Protein AF-A0A257X6L8-F1 (afdb_monomer)

Foldseek 3Di:
DDPDPLFKDDDPVVLVVVQAVQQWWWKWFQDPNRIFIDIWGWDWDQDPNWTKIKTKDFCPGPCNVVLVVDGDIWIKGWDDKDKFDQVLFPDPPDDIDMFTKMKTHHHDDDDDDVPDDPPVVVVVVVRMDMHMDTDPDMIIGGGLVLVDDLRRLQSSLVVVPPGPSSVVSNDDDD

Structure (mmCIF, N/CA/C/O backbone):
data_AF-A0A257X6L8-F1
#
_entry.id   AF-A0A257X6L8-F1
#
loop_
_atom_site.group_PDB
_atom_site.id
_atom_site.type_symbol
_atom_site.label_atom_id
_atom_site.label_alt_id
_atom_site.label_comp_id
_atom_site.label_asym_id
_atom_site.label_entity_id
_atom_site.label_seq_id
_atom_site.pdbx_PDB_ins_code
_atom_site.Cartn_x
_atom_site.Cartn_y
_atom_site.Cartn_z
_atom_site.occupancy
_atom_site.B_iso_or_equiv
_atom_site.auth_seq_id
_atom_site.auth_comp_id
_atom_site.auth_asym_id
_atom_site.auth_atom_id
_atom_site.pdbx_PDB_model_num
ATOM 1 N N . MET A 1 1 ? -5.101 -5.639 -8.757 1.00 65.38 1 MET A N 1
ATOM 2 C CA . MET A 1 1 ? -3.714 -6.135 -8.904 1.00 65.38 1 MET A CA 1
ATOM 3 C C . MET A 1 1 ? -3.570 -6.930 -10.203 1.00 65.38 1 MET A C 1
ATOM 5 O O . MET A 1 1 ? -4.584 -7.261 -10.808 1.00 65.38 1 MET A O 1
ATOM 9 N N . HIS A 1 2 ? -2.343 -7.172 -10.676 1.00 83.38 2 HIS A N 1
ATOM 10 C CA . HIS A 1 2 ? -2.061 -7.786 -11.983 1.00 83.38 2 HIS A CA 1
ATOM 11 C C . HIS A 1 2 ? -1.838 -9.304 -11.835 1.00 83.38 2 HIS A C 1
ATOM 13 O O . HIS A 1 2 ? -1.009 -9.698 -11.023 1.00 83.38 2 HIS A O 1
ATOM 19 N N . PRO A 1 3 ? -2.484 -10.175 -12.632 1.00 85.19 3 PRO A N 1
ATOM 20 C CA . PRO A 1 3 ? -2.475 -11.629 -12.405 1.00 85.19 3 PRO A CA 1
ATOM 21 C C . PRO A 1 3 ? -1.182 -12.352 -12.838 1.00 85.19 3 PRO A C 1
ATOM 23 O O . PRO A 1 3 ? -1.175 -13.571 -12.983 1.00 85.19 3 PRO A O 1
ATOM 26 N N . ALA A 1 4 ? -0.088 -11.631 -13.103 1.00 88.06 4 ALA A N 1
ATOM 27 C CA . ALA A 1 4 ? 1.133 -12.222 -13.654 1.00 88.06 4 ALA A CA 1
ATOM 28 C C . ALA A 1 4 ? 2.135 -12.533 -12.536 1.00 88.06 4 ALA A C 1
ATOM 30 O O . ALA A 1 4 ? 2.526 -11.629 -11.800 1.00 88.06 4 ALA A O 1
ATOM 31 N N . ARG A 1 5 ? 2.597 -13.790 -12.446 1.00 87.19 5 ARG A N 1
ATOM 32 C CA . ARG A 1 5 ? 3.503 -14.252 -11.374 1.00 87.19 5 ARG A CA 1
ATOM 33 C C . ARG A 1 5 ? 4.769 -13.397 -11.237 1.00 87.19 5 ARG A C 1
ATOM 35 O O . ARG A 1 5 ? 5.181 -13.139 -10.119 1.00 87.19 5 ARG A O 1
ATOM 42 N N . ALA A 1 6 ? 5.320 -12.899 -12.346 1.00 88.44 6 ALA A N 1
ATOM 43 C CA . ALA A 1 6 ? 6.501 -12.027 -12.366 1.00 88.44 6 ALA A CA 1
ATOM 44 C C . ALA A 1 6 ? 6.324 -10.670 -11.646 1.00 88.44 6 ALA A C 1
ATOM 46 O O . ALA A 1 6 ? 7.305 -9.956 -11.464 1.00 88.44 6 ALA A O 1
ATOM 47 N N . PHE A 1 7 ? 5.094 -10.299 -11.266 1.00 90.00 7 PHE A N 1
ATOM 48 C CA . PHE A 1 7 ? 4.791 -9.088 -10.497 1.00 90.00 7 PHE A CA 1
ATOM 49 C C . PHE A 1 7 ? 4.308 -9.385 -9.069 1.00 90.00 7 PHE A C 1
ATOM 51 O O . PHE A 1 7 ? 4.092 -8.442 -8.310 1.00 90.00 7 PHE A O 1
ATOM 58 N N . LYS A 1 8 ? 4.095 -10.657 -8.698 1.00 90.00 8 LYS A N 1
ATOM 59 C CA . LYS A 1 8 ? 3.646 -11.029 -7.349 1.00 90.00 8 LYS A CA 1
ATOM 60 C C . LYS A 1 8 ? 4.835 -10.998 -6.392 1.00 90.00 8 LYS A C 1
ATOM 62 O O . LYS A 1 8 ? 5.875 -11.569 -6.699 1.00 90.00 8 LYS A O 1
ATOM 67 N N . VAL A 1 9 ? 4.644 -10.398 -5.222 1.00 89.81 9 VAL A N 1
ATOM 68 C CA . VAL A 1 9 ? 5.603 -10.456 -4.111 1.00 89.81 9 VAL A CA 1
ATOM 69 C C . VAL A 1 9 ? 5.040 -11.367 -3.024 1.00 89.81 9 VAL A C 1
ATOM 71 O O . VAL A 1 9 ? 3.877 -11.231 -2.641 1.00 89.81 9 VAL A O 1
ATOM 74 N N . GLU A 1 10 ? 5.859 -12.312 -2.561 1.00 87.56 10 GLU A N 1
ATOM 75 C CA . GLU A 1 10 ? 5.500 -13.301 -1.529 1.00 87.56 10 GLU A CA 1
ATOM 76 C C . GLU A 1 10 ? 6.393 -13.212 -0.275 1.00 87.56 10 GLU A C 1
ATOM 78 O O . GLU A 1 10 ? 6.037 -13.780 0.756 1.00 87.56 10 GLU A O 1
ATOM 83 N N . ASP A 1 11 ? 7.509 -12.472 -0.323 1.00 90.56 11 ASP A N 1
ATOM 84 C CA . ASP A 1 11 ? 8.377 -12.252 0.839 1.00 90.56 11 ASP A CA 1
ATOM 85 C C . ASP A 1 11 ? 7.693 -11.387 1.913 1.00 90.56 11 ASP A C 1
ATOM 87 O O . ASP A 1 11 ? 7.349 -10.224 1.690 1.00 90.56 11 ASP A O 1
ATOM 91 N N . ARG A 1 12 ? 7.546 -11.948 3.116 1.00 87.88 12 ARG A N 1
ATOM 92 C CA . ARG A 1 12 ? 6.888 -11.295 4.251 1.00 87.88 12 ARG A CA 1
ATOM 93 C C . ARG A 1 12 ? 7.609 -10.021 4.690 1.00 87.88 12 ARG A C 1
ATOM 95 O O . ARG A 1 12 ? 6.927 -9.082 5.099 1.00 87.88 12 ARG A O 1
ATOM 102 N N . GLU A 1 13 ? 8.940 -9.966 4.630 1.00 90.19 13 GLU A N 1
ATOM 103 C CA . GLU A 1 13 ? 9.681 -8.797 5.117 1.00 90.19 13 GLU A CA 1
ATOM 104 C C . GLU A 1 13 ? 9.524 -7.605 4.173 1.00 90.19 13 GLU A C 1
ATOM 106 O O . GLU A 1 13 ? 9.149 -6.525 4.627 1.00 90.19 13 GLU A O 1
ATOM 111 N N . THR A 1 14 ? 9.682 -7.819 2.866 1.00 90.06 14 THR A N 1
ATOM 112 C CA . THR A 1 14 ? 9.442 -6.829 1.804 1.00 90.06 14 THR A CA 1
ATOM 113 C C . THR A 1 14 ? 8.010 -6.307 1.826 1.00 90.06 14 THR A C 1
ATOM 115 O O . THR A 1 14 ? 7.796 -5.094 1.758 1.00 90.06 14 THR A O 1
ATOM 118 N N . LEU A 1 15 ? 7.019 -7.200 1.967 1.00 90.50 15 LEU A N 1
ATOM 119 C CA . LEU A 1 15 ? 5.619 -6.800 2.112 1.00 90.50 15 LEU A CA 1
ATOM 120 C C . LEU A 1 15 ? 5.458 -5.907 3.352 1.00 90.50 15 LEU A C 1
ATOM 122 O O . LEU A 1 15 ? 4.994 -4.778 3.229 1.00 90.50 15 LEU A O 1
ATOM 126 N N . LEU A 1 16 ? 5.908 -6.343 4.533 1.00 88.75 16 LEU A N 1
ATOM 127 C CA . LEU A 1 16 ? 5.807 -5.540 5.759 1.00 88.75 16 LEU A CA 1
ATOM 128 C C . LEU A 1 16 ? 6.622 -4.235 5.721 1.00 88.75 16 LEU A C 1
ATOM 130 O O . LEU A 1 16 ? 6.226 -3.273 6.374 1.00 88.75 16 LEU A O 1
ATOM 134 N N . ALA A 1 17 ? 7.736 -4.174 4.990 1.00 88.56 17 ALA A N 1
ATOM 135 C CA . ALA A 1 17 ? 8.550 -2.971 4.820 1.00 88.56 17 ALA A CA 1
ATOM 136 C C . ALA A 1 17 ? 7.829 -1.922 3.964 1.00 88.56 17 ALA A C 1
ATOM 138 O O . ALA A 1 17 ? 7.567 -0.824 4.449 1.00 88.56 17 ALA A O 1
ATOM 139 N N . PHE A 1 18 ? 7.400 -2.287 2.754 1.00 88.81 18 PHE A N 1
ATOM 140 C CA . PHE A 1 18 ? 6.610 -1.419 1.872 1.00 88.81 18 PHE A CA 1
ATOM 141 C C . PHE A 1 18 ? 5.365 -0.865 2.576 1.00 88.81 18 PHE A C 1
ATOM 143 O O . PHE A 1 18 ? 5.022 0.313 2.491 1.00 88.81 18 PHE A O 1
ATOM 150 N N . LEU A 1 19 ? 4.697 -1.721 3.340 1.00 85.62 19 LEU A N 1
ATOM 151 C CA . LEU A 1 19 ? 3.522 -1.348 4.106 1.00 85.62 19 LEU A CA 1
ATOM 152 C C . LEU A 1 19 ? 3.809 -0.332 5.226 1.00 85.62 19 LEU A C 1
ATOM 154 O O . LEU A 1 19 ? 2.945 0.495 5.529 1.00 85.62 19 LEU A O 1
ATOM 158 N N . ARG A 1 20 ? 5.022 -0.340 5.800 1.00 84.19 20 ARG A N 1
ATOM 159 C CA . ARG A 1 20 ? 5.513 0.683 6.745 1.00 84.19 20 ARG A CA 1
ATOM 160 C C . ARG A 1 20 ? 5.841 2.022 6.084 1.00 84.19 20 ARG A C 1
ATOM 162 O O . ARG A 1 20 ? 5.884 3.038 6.774 1.00 84.19 20 ARG A O 1
ATOM 169 N N . GLU A 1 21 ? 6.007 2.048 4.767 1.00 87.50 21 GLU A N 1
ATOM 170 C CA . GLU A 1 21 ? 6.226 3.271 3.987 1.00 87.50 21 GLU A CA 1
ATOM 171 C C . GLU A 1 21 ? 4.913 3.875 3.456 1.00 87.50 21 GLU A C 1
ATOM 173 O O . GLU A 1 21 ? 4.843 5.080 3.198 1.00 87.50 21 GLU A O 1
ATOM 178 N N . HIS A 1 22 ? 3.835 3.081 3.380 1.00 88.12 22 HIS A N 1
ATOM 179 C CA . HIS A 1 22 ? 2.535 3.489 2.827 1.00 88.12 22 HIS A CA 1
ATOM 180 C C . HIS A 1 22 ? 1.385 3.418 3.860 1.00 88.12 22 HIS A C 1
ATOM 182 O O . HIS A 1 22 ? 0.469 2.601 3.765 1.00 88.12 22 HIS A O 1
ATOM 188 N N . PRO A 1 23 ? 1.387 4.328 4.857 1.00 86.69 23 PRO A N 1
ATOM 189 C CA . PRO A 1 23 ? 0.607 4.234 6.095 1.00 86.69 23 PRO A CA 1
ATOM 190 C C . PRO A 1 23 ? -0.866 4.666 6.014 1.00 86.69 23 PRO A C 1
ATOM 192 O O . PRO A 1 23 ? -1.507 4.839 7.058 1.00 86.69 23 PRO A O 1
ATOM 195 N N . PHE A 1 24 ? -1.382 4.947 4.819 1.00 88.56 24 PHE A N 1
ATOM 196 C CA . PHE A 1 24 ? -2.723 5.490 4.606 1.00 88.56 24 PHE A CA 1
ATOM 197 C C . PHE A 1 24 ? -3.457 4.624 3.590 1.00 88.56 24 PHE A C 1
ATOM 199 O O . PHE A 1 24 ? -3.228 4.720 2.387 1.00 88.56 24 PHE A O 1
ATOM 206 N N . VAL A 1 25 ? -4.305 3.737 4.103 1.00 91.25 25 VAL A N 1
ATOM 207 C CA . VAL A 1 25 ? -4.846 2.607 3.340 1.00 91.25 25 VAL A CA 1
ATOM 208 C C . VAL A 1 25 ? -6.307 2.813 3.001 1.00 91.25 25 VAL A C 1
ATOM 210 O O . VAL A 1 25 ? -7.040 3.481 3.735 1.00 91.25 25 VAL A O 1
ATOM 213 N N . THR A 1 26 ? -6.753 2.164 1.929 1.00 93.62 26 THR A N 1
ATOM 214 C CA . THR A 1 26 ? -8.178 2.007 1.633 1.00 93.62 26 THR A CA 1
ATOM 215 C C . THR A 1 26 ? -8.667 0.689 2.228 1.00 93.62 26 THR A C 1
ATOM 217 O O . THR A 1 26 ? -8.385 -0.385 1.703 1.00 93.62 26 THR A O 1
ATOM 220 N N . LEU A 1 27 ? -9.408 0.778 3.333 1.00 90.81 27 LEU A N 1
ATOM 221 C CA . LEU A 1 27 ? -10.184 -0.321 3.903 1.00 90.81 27 LEU A CA 1
ATOM 222 C C . LEU A 1 27 ? -11.440 -0.526 3.048 1.00 90.81 27 LEU A C 1
ATOM 224 O O . LEU A 1 27 ? -12.285 0.366 2.977 1.00 90.81 27 LEU A O 1
ATOM 228 N N . ALA A 1 28 ? -11.572 -1.695 2.429 1.00 89.81 28 ALA A N 1
ATOM 229 C CA . ALA A 1 28 ? -12.712 -2.100 1.615 1.00 89.81 28 ALA A CA 1
ATOM 230 C C . ALA A 1 28 ? -13.377 -3.355 2.200 1.00 89.81 28 ALA A C 1
ATOM 232 O O . ALA A 1 28 ? -12.704 -4.317 2.568 1.00 89.81 28 ALA A O 1
ATOM 233 N N . ALA A 1 29 ? -14.706 -3.362 2.270 1.00 85.19 29 ALA A N 1
ATOM 234 C CA . ALA A 1 29 ? -15.492 -4.484 2.777 1.00 85.19 29 ALA A CA 1
ATOM 235 C C . ALA A 1 29 ? -16.799 -4.651 1.994 1.00 85.19 29 ALA A C 1
ATOM 237 O O . ALA A 1 29 ? -17.275 -3.712 1.356 1.00 85.19 29 ALA A O 1
ATOM 238 N N . SER A 1 30 ? -17.407 -5.835 2.082 1.00 81.88 30 SER A N 1
ATOM 239 C CA . SER A 1 30 ? -18.785 -6.066 1.639 1.00 81.88 30 SER A CA 1
ATOM 240 C C . SER A 1 30 ? -19.618 -6.497 2.838 1.00 81.88 30 SER A C 1
ATOM 242 O O . SER A 1 30 ? -19.396 -7.571 3.395 1.00 81.88 30 SER A O 1
ATOM 244 N N . VAL A 1 31 ? -20.559 -5.650 3.261 1.00 77.31 31 VAL A N 1
ATOM 245 C CA . VAL A 1 31 ? -21.411 -5.904 4.431 1.00 77.31 31 VAL A CA 1
ATOM 246 C C . VAL A 1 31 ? -22.867 -5.928 3.982 1.00 77.31 31 VAL A C 1
ATOM 248 O O . VAL A 1 31 ? -23.343 -4.998 3.332 1.00 77.31 31 VAL A O 1
ATOM 251 N N . GLY A 1 32 ? -23.570 -7.032 4.253 1.00 79.06 32 GLY A N 1
ATOM 252 C CA . GLY A 1 32 ? -24.918 -7.261 3.716 1.00 79.06 32 GLY A CA 1
ATOM 253 C C . GLY A 1 32 ? -24.974 -7.247 2.180 1.00 79.06 32 GLY A C 1
ATOM 254 O O . GLY A 1 32 ? -25.963 -6.799 1.608 1.00 79.06 32 GLY A O 1
ATOM 255 N N . GLY A 1 33 ? -23.884 -7.649 1.513 1.00 80.25 33 GLY A N 1
ATOM 256 C CA . GLY A 1 33 ? -23.738 -7.596 0.053 1.00 80.25 33 GLY A CA 1
ATOM 257 C C . GLY A 1 33 ? -23.489 -6.198 -0.527 1.00 80.25 33 GLY A C 1
ATOM 258 O O . GLY A 1 33 ? -23.399 -6.062 -1.745 1.00 80.25 33 GLY A O 1
ATOM 259 N N . ARG A 1 34 ? -23.370 -5.154 0.306 1.00 81.56 34 ARG A N 1
ATOM 260 C CA . ARG A 1 34 ? -23.084 -3.782 -0.139 1.00 81.56 34 ARG A CA 1
ATOM 261 C C . ARG A 1 34 ? -21.588 -3.477 -0.006 1.00 81.56 34 ARG A C 1
ATOM 263 O O . ARG A 1 34 ? -21.065 -3.614 1.103 1.00 81.56 34 ARG A O 1
ATOM 270 N N . PRO A 1 35 ? -20.904 -3.030 -1.077 1.00 87.75 35 PRO A N 1
ATOM 271 C CA . PRO A 1 35 ? -19.526 -2.574 -0.976 1.00 87.75 35 PRO A CA 1
ATOM 272 C C . PRO A 1 35 ? -19.458 -1.283 -0.155 1.00 87.75 35 PRO A C 1
ATOM 274 O O . PRO A 1 35 ? -20.267 -0.370 -0.329 1.00 87.75 35 PRO A O 1
ATOM 277 N N . MET A 1 36 ? -18.480 -1.208 0.739 1.00 88.12 36 MET A N 1
ATOM 278 C CA . MET A 1 36 ? -18.208 -0.059 1.596 1.00 88.12 36 MET A CA 1
ATOM 279 C C . MET A 1 36 ? -16.703 0.188 1.642 1.00 88.12 36 MET A C 1
ATOM 281 O O . MET A 1 36 ? -15.919 -0.760 1.710 1.00 88.12 36 MET A O 1
ATOM 285 N N . VAL A 1 37 ? -16.304 1.460 1.630 1.00 91.56 37 VAL A N 1
ATOM 286 C CA . VAL A 1 37 ? -14.897 1.869 1.710 1.00 91.56 37 VAL A CA 1
ATOM 287 C C . VAL A 1 37 ? -14.690 2.963 2.752 1.00 91.56 37 VAL A C 1
ATOM 289 O O . VAL A 1 37 ? -15.548 3.823 2.956 1.00 91.56 37 VAL A O 1
ATOM 292 N N . ALA A 1 38 ? -13.526 2.950 3.390 1.00 91.06 38 ALA A N 1
ATOM 293 C CA . ALA A 1 38 ? -13.014 4.047 4.197 1.00 91.06 38 ALA A CA 1
ATOM 294 C C . ALA A 1 38 ? -11.500 4.160 4.002 1.00 91.06 38 ALA A C 1
ATOM 296 O O . ALA A 1 38 ? -10.818 3.152 3.849 1.00 91.06 38 ALA A O 1
ATOM 297 N N . GLN A 1 39 ? -10.965 5.377 4.052 1.00 92.19 39 GLN A N 1
ATOM 298 C CA . GLN A 1 39 ? -9.520 5.590 4.091 1.00 92.19 39 GLN A CA 1
ATOM 299 C C . GLN A 1 39 ? -9.086 5.914 5.519 1.00 92.19 39 GLN A C 1
ATOM 301 O O . GLN A 1 39 ? -9.738 6.712 6.198 1.00 92.19 39 GLN A O 1
ATOM 306 N N . ALA A 1 40 ? -8.023 5.265 5.993 1.00 90.25 40 ALA A N 1
ATOM 307 C CA . ALA A 1 40 ? -7.606 5.335 7.390 1.00 90.25 40 ALA A CA 1
ATOM 308 C C . ALA A 1 40 ? -6.075 5.321 7.547 1.00 90.25 40 ALA A C 1
ATOM 310 O O . ALA A 1 40 ? -5.402 4.509 6.912 1.00 90.25 40 ALA A O 1
ATOM 311 N N . PRO A 1 41 ? -5.510 6.156 8.442 1.00 91.00 41 PRO A N 1
ATOM 312 C CA . PRO A 1 41 ? -4.185 5.938 9.008 1.00 91.00 41 PRO A CA 1
ATOM 313 C C . PRO A 1 41 ? -4.216 4.783 10.019 1.00 91.00 41 PRO A C 1
ATOM 315 O O . PRO A 1 41 ? -5.164 4.645 10.796 1.00 91.00 41 PRO A O 1
ATOM 318 N N . VAL A 1 42 ? -3.155 3.984 10.038 1.00 88.69 42 VAL A N 1
ATOM 319 C CA . VAL A 1 42 ? -3.199 2.589 10.510 1.00 88.69 42 VAL A CA 1
ATOM 320 C C . VAL A 1 42 ? -1.907 2.172 11.231 1.00 88.69 42 VAL A C 1
ATOM 322 O O . VAL A 1 42 ? -0.871 2.787 10.996 1.00 88.69 42 VAL A O 1
ATOM 325 N N . VAL A 1 43 ? -1.950 1.166 12.120 1.00 86.62 43 VAL A N 1
ATOM 326 C CA . VAL A 1 43 ? -0.835 0.683 12.973 1.00 86.62 43 VAL A CA 1
ATOM 327 C C . VAL A 1 43 ? -0.689 -0.849 12.918 1.00 86.62 43 VAL A C 1
ATOM 329 O O . VAL A 1 43 ? -1.588 -1.554 13.357 1.00 86.62 43 VAL A O 1
ATOM 332 N N . VAL A 1 44 ? 0.440 -1.369 12.415 1.00 85.94 44 VAL A N 1
ATOM 333 C CA . VAL A 1 44 ? 0.803 -2.796 12.467 1.00 85.94 44 VAL A CA 1
ATOM 334 C C . VAL A 1 44 ? 1.527 -3.049 13.767 1.00 85.94 44 VAL A C 1
ATOM 336 O O . VAL A 1 44 ? 2.434 -2.302 14.140 1.00 85.94 44 VAL A O 1
ATOM 339 N N . ARG A 1 45 ? 1.144 -4.135 14.425 1.00 85.31 45 ARG A N 1
ATOM 340 C CA . ARG A 1 45 ? 1.854 -4.717 15.557 1.00 85.31 45 ARG A CA 1
ATOM 341 C C . ARG A 1 45 ? 1.850 -6.228 15.380 1.00 85.31 45 ARG A C 1
ATOM 343 O O . ARG A 1 45 ? 0.915 -6.778 14.807 1.00 85.31 45 ARG A O 1
ATOM 350 N N . GLU A 1 46 ? 2.870 -6.891 15.892 1.00 86.31 46 GLU A N 1
ATOM 351 C CA . GLU A 1 46 ? 2.832 -8.339 16.084 1.00 86.31 46 GLU A CA 1
ATOM 352 C C . GLU A 1 46 ? 2.415 -8.591 17.541 1.00 86.31 46 GLU A C 1
ATOM 354 O O . GLU A 1 46 ? 2.850 -7.880 18.453 1.00 86.31 46 GLU A O 1
ATOM 359 N N . MET A 1 47 ? 1.474 -9.510 17.759 1.00 83.62 47 MET A N 1
ATOM 360 C CA . MET A 1 47 ? 0.894 -9.804 19.072 1.00 83.62 47 MET A CA 1
ATOM 361 C C . MET A 1 47 ? 0.672 -11.307 19.210 1.00 83.62 47 MET A C 1
ATOM 363 O O . MET A 1 47 ? -0.228 -11.837 18.573 1.00 83.62 47 MET A O 1
ATOM 367 N N . HIS A 1 48 ? 1.446 -11.975 20.070 1.00 86.38 48 HIS A N 1
ATOM 368 C CA . HIS A 1 48 ? 1.410 -13.442 20.201 1.00 86.38 48 HIS A CA 1
ATOM 369 C C . HIS A 1 48 ? 1.573 -14.129 18.828 1.00 86.38 48 HIS A C 1
ATOM 371 O O . HIS A 1 48 ? 0.777 -14.978 18.444 1.00 86.38 48 HIS A O 1
ATOM 377 N N . ASP A 1 49 ? 2.561 -13.658 18.064 1.00 82.31 49 ASP A N 1
ATOM 378 C CA . ASP A 1 49 ? 2.901 -14.075 16.696 1.00 82.31 49 ASP A CA 1
ATOM 379 C C . ASP A 1 49 ? 1.821 -13.817 15.615 1.00 82.31 49 ASP A C 1
ATOM 381 O O . ASP A 1 49 ? 2.100 -13.940 14.420 1.00 82.31 49 ASP A O 1
ATOM 385 N N . GLU A 1 50 ? 0.627 -13.335 15.985 1.00 82.88 50 GLU A N 1
ATOM 386 C CA . GLU A 1 50 ? -0.361 -12.814 15.036 1.00 82.88 50 GLU A CA 1
ATOM 387 C C . GLU A 1 50 ? 0.055 -11.445 14.482 1.00 82.88 50 GLU A C 1
ATOM 389 O O . GLU A 1 50 ? 0.480 -10.546 15.217 1.00 82.88 50 GLU A O 1
ATOM 394 N N . LEU A 1 51 ? -0.154 -11.248 13.178 1.00 86.81 51 LEU A N 1
ATOM 395 C CA . LEU A 1 51 ? -0.013 -9.948 12.534 1.00 86.81 51 LEU A CA 1
ATOM 396 C C . LEU A 1 51 ? -1.313 -9.143 12.697 1.00 86.81 51 LEU A C 1
ATOM 398 O O . LEU A 1 51 ? -2.369 -9.506 12.174 1.00 86.81 51 LEU A O 1
ATOM 402 N N . VAL A 1 52 ? -1.226 -8.035 13.431 1.00 88.06 52 VAL A N 1
ATOM 403 C CA . VAL A 1 52 ? -2.371 -7.243 13.889 1.00 88.06 52 VAL A CA 1
ATOM 404 C C . VAL A 1 52 ? -2.348 -5.840 13.294 1.00 88.06 52 VAL A C 1
ATOM 406 O O . VAL A 1 52 ? -1.316 -5.176 13.247 1.00 88.06 52 VAL A O 1
ATOM 409 N N . ILE A 1 53 ? -3.527 -5.379 12.884 1.00 88.56 53 ILE A N 1
ATOM 410 C CA . ILE A 1 53 ? -3.794 -4.094 12.243 1.00 88.56 53 ILE A CA 1
ATOM 411 C C . ILE A 1 53 ? -4.739 -3.297 13.147 1.00 88.56 53 ILE A C 1
ATOM 413 O O . ILE A 1 53 ? -5.911 -3.638 13.254 1.00 88.56 53 ILE A O 1
ATOM 417 N N . ASP A 1 54 ? -4.276 -2.232 13.801 1.00 89.94 54 ASP A N 1
ATOM 418 C CA . ASP A 1 54 ? -5.141 -1.291 14.526 1.00 89.94 54 ASP A CA 1
ATOM 419 C C . ASP A 1 54 ? -5.375 -0.014 13.706 1.00 89.94 54 ASP A C 1
ATOM 421 O O . ASP A 1 54 ? -4.489 0.494 13.018 1.00 89.94 54 ASP A O 1
ATOM 425 N N . PHE A 1 55 ? -6.572 0.551 13.807 1.00 90.12 55 PHE A N 1
ATOM 426 C CA . PHE A 1 55 ? -6.962 1.785 13.127 1.00 90.12 55 PHE A CA 1
ATOM 427 C C . PHE A 1 55 ? -8.017 2.539 13.929 1.00 90.12 55 PHE A C 1
ATOM 429 O O . PHE A 1 55 ? -8.473 2.083 14.978 1.00 90.12 55 PHE A O 1
ATOM 436 N N . HIS A 1 56 ? -8.434 3.700 13.436 1.00 91.44 56 HIS A N 1
ATOM 437 C CA . HIS A 1 56 ? -9.659 4.331 13.908 1.00 91.44 56 HIS A CA 1
ATOM 438 C C . HIS A 1 56 ? -10.407 5.009 12.766 1.00 91.44 56 HIS A C 1
ATOM 440 O O . HIS A 1 56 ? -9.808 5.474 11.799 1.00 91.44 56 HIS A O 1
ATOM 446 N N . LEU A 1 57 ? -11.724 5.092 12.915 1.00 91.06 57 LEU A N 1
ATOM 447 C CA . LEU A 1 57 ? -12.613 5.831 12.028 1.00 91.06 57 LEU A CA 1
ATOM 448 C C . LEU A 1 57 ? -13.360 6.901 12.831 1.00 91.06 57 LEU A C 1
ATOM 450 O O . LEU A 1 57 ? -13.579 6.750 14.035 1.00 91.06 57 LEU A O 1
ATOM 454 N N . SER A 1 58 ? -13.786 7.974 12.161 1.00 93.06 58 SER A N 1
ATOM 455 C CA . SER A 1 58 ? -14.785 8.894 12.722 1.00 93.06 58 SER A CA 1
ATOM 456 C C . SER A 1 58 ? -16.058 8.119 13.064 1.00 93.06 58 SER A C 1
ATOM 458 O O . SER A 1 58 ? -16.492 7.285 12.271 1.00 93.06 58 SER A O 1
ATOM 460 N N . ARG A 1 59 ? -16.683 8.409 14.211 1.00 90.56 59 ARG A N 1
ATOM 461 C CA . ARG A 1 59 ? -17.877 7.701 14.714 1.00 90.56 59 ARG A CA 1
ATOM 462 C C . ARG A 1 59 ? -19.057 7.686 13.727 1.00 90.56 59 ARG A C 1
ATOM 464 O O . ARG A 1 59 ? -19.889 6.792 13.813 1.00 90.56 59 ARG A O 1
ATOM 471 N N . GLY A 1 60 ? -19.118 8.645 12.800 1.00 91.50 60 GLY A N 1
ATOM 472 C CA . GLY A 1 60 ? -20.125 8.718 11.732 1.00 91.50 60 GLY A CA 1
ATOM 473 C C . GLY A 1 60 ? -19.753 8.023 10.412 1.00 91.50 60 GLY A C 1
ATOM 474 O O . GLY A 1 60 ? -20.467 8.194 9.430 1.00 91.50 60 GLY A O 1
ATOM 475 N N . ASN A 1 61 ? -18.634 7.294 10.333 1.00 92.88 61 ASN A N 1
ATOM 476 C CA . ASN A 1 61 ? -18.242 6.572 9.118 1.00 92.88 61 ASN A CA 1
ATOM 477 C C . ASN A 1 61 ? -19.126 5.327 8.889 1.00 92.88 61 ASN A C 1
ATOM 479 O O . ASN A 1 61 ? -19.455 4.613 9.833 1.00 92.88 61 ASN A O 1
ATOM 483 N N . VAL A 1 62 ? -19.448 5.034 7.624 1.00 89.56 62 VAL A N 1
ATOM 484 C CA . VAL A 1 62 ? -20.358 3.945 7.214 1.00 89.56 62 VAL A CA 1
ATOM 485 C C . VAL A 1 62 ? -19.956 2.542 7.692 1.00 89.56 62 VAL A C 1
ATOM 487 O O . VAL A 1 62 ? -20.832 1.706 7.878 1.00 89.56 62 VAL A O 1
ATOM 490 N N . LEU A 1 63 ? -18.668 2.277 7.944 1.00 87.50 63 LEU A N 1
ATOM 491 C CA . LEU A 1 63 ? -18.195 0.986 8.462 1.00 87.50 63 LEU A CA 1
ATOM 492 C C . LEU A 1 63 ? -18.345 0.842 9.987 1.00 87.50 63 LEU A C 1
ATOM 494 O O . LEU A 1 63 ? -18.346 -0.278 10.497 1.00 87.50 63 LEU A O 1
ATOM 498 N N . VAL A 1 64 ? -18.473 1.945 10.736 1.00 90.00 64 VAL A N 1
ATOM 499 C CA . VAL A 1 64 ? -18.476 1.926 12.213 1.00 90.00 64 VAL A CA 1
ATOM 500 C C . VAL A 1 64 ? -19.598 1.075 12.827 1.00 90.00 64 VAL A C 1
ATOM 502 O O . VAL A 1 64 ? -19.283 0.319 13.747 1.00 90.00 64 VAL A O 1
ATOM 505 N N . PRO A 1 65 ? -20.858 1.103 12.338 1.00 87.25 65 PRO A N 1
ATOM 506 C CA . PRO A 1 65 ? -21.919 0.225 12.842 1.00 87.25 65 PRO A CA 1
ATOM 507 C C . PRO A 1 65 ? -21.590 -1.273 12.751 1.00 87.25 65 PRO A C 1
ATOM 509 O O . PRO A 1 65 ? -22.133 -2.069 13.512 1.00 87.25 65 PRO A O 1
ATOM 512 N N . HIS A 1 66 ? -20.691 -1.655 11.842 1.00 82.12 66 HIS A N 1
ATOM 513 C CA . HIS A 1 66 ? -20.348 -3.045 11.552 1.00 82.12 66 HIS A CA 1
ATOM 514 C C . HIS A 1 66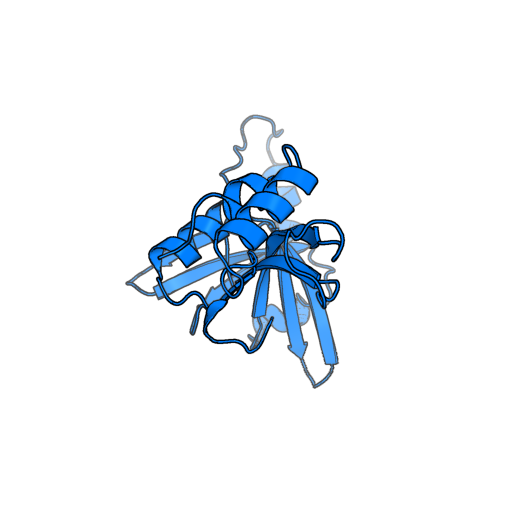 ? -19.090 -3.524 12.294 1.00 82.12 66 HIS A C 1
ATOM 516 O O . HIS A 1 66 ? -18.934 -4.724 12.510 1.00 82.12 66 HIS A O 1
ATOM 522 N N . LEU A 1 67 ? -18.224 -2.612 12.766 1.00 77.19 67 LEU A N 1
ATOM 523 C CA . LEU A 1 67 ? -16.994 -2.967 13.496 1.00 77.19 67 LEU A CA 1
ATOM 524 C C . LEU A 1 67 ? -17.261 -3.796 14.764 1.00 77.19 67 LEU A C 1
ATOM 526 O O . LEU A 1 67 ? -16.437 -4.627 15.128 1.00 77.19 67 LEU A O 1
ATOM 530 N N . VAL A 1 68 ? -18.411 -3.596 15.417 1.00 68.31 68 VAL A N 1
ATOM 531 C CA . VAL A 1 68 ? -18.803 -4.319 16.644 1.00 68.31 68 VAL A CA 1
ATOM 532 C C . VAL A 1 68 ? -19.186 -5.779 16.365 1.00 68.31 68 VAL A C 1
ATOM 534 O O . VAL A 1 68 ? -19.032 -6.628 17.235 1.00 68.31 68 VAL A O 1
ATOM 537 N N . GLN A 1 69 ? -19.674 -6.078 15.158 1.00 68.31 69 GLN A N 1
ATOM 538 C CA . GLN A 1 6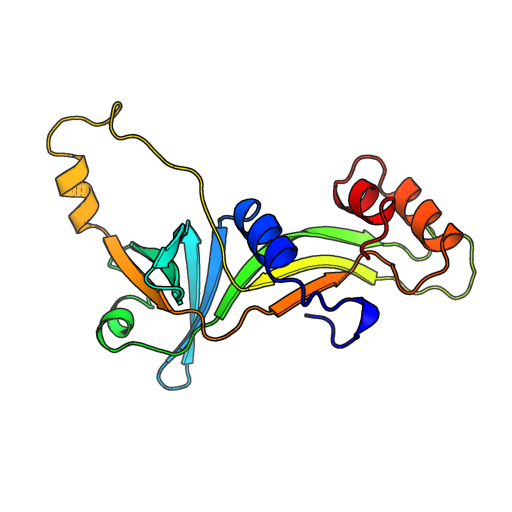9 ? -20.050 -7.435 14.736 1.00 68.31 69 GLN A CA 1
ATOM 539 C C . GLN A 1 69 ? -18.866 -8.209 14.136 1.00 68.31 69 GLN A C 1
ATOM 541 O O . GLN A 1 69 ? -18.883 -9.437 14.116 1.00 68.31 69 GLN A O 1
ATOM 546 N N . GLY A 1 70 ? -17.847 -7.489 13.654 1.00 68.50 70 GLY A N 1
ATOM 547 C CA . GLY A 1 70 ? -16.781 -8.037 12.823 1.00 68.50 70 GLY A CA 1
ATOM 548 C C . GLY A 1 70 ? -17.241 -8.262 11.378 1.00 68.50 70 GLY A C 1
ATOM 549 O O . GLY A 1 70 ? -18.395 -8.585 11.104 1.00 68.50 70 GLY A O 1
ATOM 550 N N . PHE A 1 71 ? -16.331 -8.074 10.424 1.00 73.31 71 PHE A N 1
ATOM 551 C CA . PHE A 1 71 ? -16.573 -8.361 9.010 1.00 73.31 71 PHE A CA 1
ATOM 552 C C . PHE A 1 71 ? -15.262 -8.684 8.288 1.00 73.31 71 PHE A C 1
ATOM 554 O O . PHE A 1 71 ? -14.189 -8.235 8.689 1.00 73.31 71 PHE A O 1
ATOM 561 N N . ARG A 1 72 ? -15.350 -9.457 7.199 1.00 80.31 72 ARG A N 1
ATOM 562 C CA . ARG A 1 72 ? -14.224 -9.678 6.280 1.00 80.31 72 ARG A CA 1
ATOM 563 C C . ARG A 1 72 ? -13.958 -8.394 5.494 1.00 80.31 72 ARG A C 1
ATOM 565 O O . ARG A 1 72 ? -14.886 -7.812 4.932 1.00 80.31 72 ARG A O 1
ATOM 572 N N . ALA A 1 73 ? -12.698 -7.979 5.438 1.00 85.00 73 ALA A N 1
ATOM 573 C CA . ALA A 1 73 ? -12.270 -6.776 4.740 1.00 85.00 73 ALA A CA 1
ATOM 574 C C . ALA A 1 73 ? -10.865 -6.939 4.155 1.00 85.00 73 ALA A C 1
ATOM 576 O O . ALA A 1 73 ? -10.106 -7.805 4.584 1.00 85.00 73 ALA A O 1
ATOM 577 N N . VAL A 1 74 ? -10.534 -6.065 3.210 1.00 87.75 74 VAL A N 1
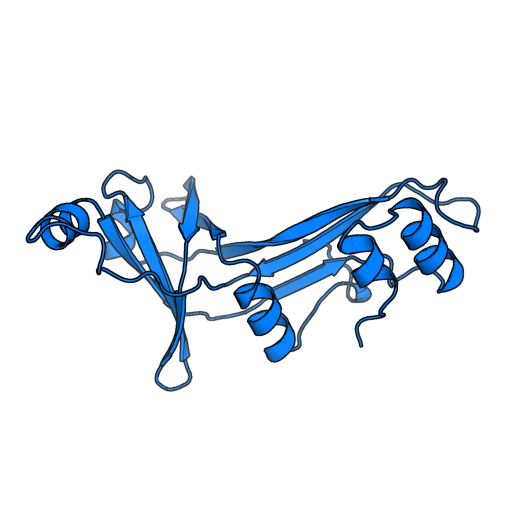ATOM 578 C CA . VAL A 1 74 ? -9.203 -5.882 2.623 1.00 87.75 74 VAL A CA 1
ATOM 579 C C . VAL A 1 74 ? -8.721 -4.477 2.985 1.00 87.75 74 VAL A C 1
ATOM 581 O O . VAL A 1 74 ? -9.517 -3.540 2.981 1.00 87.75 74 VAL A O 1
ATOM 584 N N . MET A 1 75 ? -7.434 -4.304 3.288 1.00 90.56 75 MET A N 1
ATOM 585 C CA . MET A 1 75 ? -6.817 -2.981 3.451 1.00 90.56 75 MET A CA 1
ATOM 586 C C . MET A 1 75 ? -5.720 -2.791 2.417 1.00 90.56 75 MET A C 1
ATOM 588 O O . MET A 1 75 ? -4.641 -3.344 2.576 1.00 90.56 75 MET A O 1
ATOM 592 N N . LEU A 1 76 ? -5.981 -1.998 1.381 1.00 92.19 76 LEU A N 1
ATOM 593 C CA . LEU A 1 76 ? -5.028 -1.743 0.303 1.00 92.19 76 LEU A CA 1
ATOM 594 C C . LEU A 1 76 ? -4.129 -0.543 0.632 1.00 92.19 76 LEU A C 1
ATOM 596 O O . LEU A 1 76 ? -4.630 0.578 0.763 1.00 92.19 76 LEU A O 1
ATOM 600 N N . ALA A 1 77 ? -2.818 -0.770 0.705 1.00 91.19 77 ALA A N 1
ATOM 601 C CA . ALA A 1 77 ? -1.798 0.269 0.623 1.00 91.19 77 ALA A CA 1
ATOM 602 C C . ALA A 1 77 ? -1.310 0.402 -0.826 1.00 91.19 77 ALA A C 1
ATOM 604 O O . ALA A 1 77 ? -1.035 -0.596 -1.500 1.00 91.19 77 ALA A O 1
ATOM 605 N N . THR A 1 78 ? -1.157 1.642 -1.284 1.00 91.00 78 THR A N 1
ATOM 606 C CA . THR A 1 78 ? -0.630 1.968 -2.614 1.00 91.00 78 THR A CA 1
ATOM 607 C C . THR A 1 78 ? 0.596 2.855 -2.447 1.00 91.00 78 THR A C 1
ATOM 609 O O . THR A 1 78 ? 0.568 3.807 -1.665 1.00 91.00 78 THR A O 1
ATOM 612 N N . GLY A 1 79 ? 1.666 2.514 -3.159 1.00 89.25 79 GLY A N 1
ATOM 613 C CA . GLY A 1 79 ? 2.895 3.295 -3.214 1.00 89.25 79 GLY A CA 1
ATOM 614 C C . GLY A 1 79 ? 2.903 4.239 -4.416 1.00 89.25 79 GLY A C 1
ATOM 615 O O . GLY A 1 79 ? 1.839 4.605 -4.914 1.00 89.25 79 GLY A O 1
ATOM 616 N N . PRO A 1 80 ? 4.087 4.630 -4.911 1.00 89.50 80 PRO A N 1
ATOM 617 C CA . PRO A 1 80 ? 4.207 5.338 -6.178 1.00 89.50 80 PRO A CA 1
ATOM 618 C C . PRO A 1 80 ? 3.627 4.528 -7.349 1.00 89.50 80 PRO A C 1
ATOM 620 O O . PRO A 1 80 ? 3.666 3.293 -7.357 1.00 89.50 80 PRO A O 1
ATOM 623 N N . ASP A 1 81 ? 3.155 5.237 -8.371 1.00 92.88 81 ASP A N 1
ATOM 624 C CA . ASP A 1 81 ? 2.724 4.679 -9.651 1.00 92.88 81 ASP A CA 1
ATOM 625 C C . ASP A 1 81 ? 3.107 5.617 -10.808 1.00 92.88 81 ASP A C 1
ATOM 627 O O . ASP A 1 81 ? 3.368 6.799 -10.594 1.00 92.88 81 ASP A O 1
ATOM 631 N N . ALA A 1 82 ? 3.235 5.080 -12.022 1.00 89.88 82 ALA A N 1
ATOM 632 C CA . ALA A 1 82 ? 3.570 5.848 -13.217 1.00 89.88 82 ALA A CA 1
ATOM 633 C C . ALA A 1 82 ? 3.042 5.189 -14.498 1.00 89.88 82 ALA A C 1
ATOM 635 O O . ALA A 1 82 ? 3.153 3.974 -14.688 1.00 89.88 82 ALA A O 1
ATOM 636 N N . TYR A 1 83 ? 2.555 6.019 -15.420 1.00 90.25 83 TYR A N 1
ATOM 637 C CA . TYR A 1 83 ? 2.360 5.642 -16.816 1.00 90.25 83 TYR A CA 1
ATOM 638 C C . TYR A 1 83 ? 3.713 5.450 -17.516 1.00 90.25 83 TYR A C 1
ATOM 640 O O . TYR A 1 83 ? 4.618 6.268 -17.366 1.00 90.25 83 TYR A O 1
ATOM 648 N N . ILE A 1 84 ? 3.825 4.390 -18.313 1.00 89.88 84 ILE A N 1
ATOM 649 C CA . ILE A 1 84 ? 4.963 4.083 -19.178 1.00 89.88 84 ILE A CA 1
ATOM 650 C C . ILE A 1 84 ? 4.482 4.181 -20.628 1.00 89.88 84 ILE A C 1
ATOM 652 O O . ILE A 1 84 ? 3.630 3.393 -21.055 1.00 89.88 84 ILE A O 1
ATOM 656 N N . SER A 1 85 ? 5.028 5.139 -21.382 1.00 88.56 85 SER A N 1
ATOM 657 C CA . SER A 1 85 ? 4.776 5.247 -22.824 1.00 88.56 85 SER A CA 1
ATOM 658 C C . SER A 1 85 ? 5.533 4.148 -23.577 1.00 88.56 85 SER A C 1
ATOM 660 O O . SER A 1 85 ? 6.664 3.844 -23.190 1.00 88.56 85 SER A O 1
ATOM 662 N N . PRO A 1 86 ? 4.975 3.568 -24.658 1.00 81.25 86 PRO A N 1
ATOM 663 C CA . PRO A 1 86 ? 5.706 2.607 -25.482 1.00 81.25 86 PRO A CA 1
ATOM 664 C C . PRO A 1 86 ? 6.952 3.230 -26.134 1.00 81.25 86 PRO A C 1
ATOM 666 O O . PRO A 1 86 ? 7.929 2.528 -26.358 1.00 81.25 86 PRO A O 1
ATOM 669 N N . ASP A 1 87 ? 6.948 4.548 -26.351 1.00 86.50 87 ASP A N 1
ATOM 670 C CA . ASP A 1 87 ? 8.058 5.329 -26.922 1.00 86.50 87 ASP A CA 1
ATOM 671 C C . ASP A 1 87 ? 9.290 5.414 -25.996 1.00 86.50 87 ASP A C 1
ATOM 673 O O . ASP A 1 87 ? 10.332 5.921 -26.398 1.00 86.50 87 ASP A O 1
ATOM 677 N N . GLY A 1 88 ? 9.165 4.957 -24.743 1.00 78.94 88 GLY A N 1
ATOM 678 C CA . GLY A 1 88 ? 10.254 4.883 -23.766 1.00 78.94 88 GLY A CA 1
ATOM 679 C C . GLY A 1 88 ? 11.006 3.549 -23.760 1.00 78.94 88 GLY A C 1
ATOM 680 O O . GLY A 1 88 ? 11.767 3.305 -22.831 1.00 78.94 88 GLY A O 1
ATOM 681 N N . TYR A 1 89 ? 10.769 2.661 -24.726 1.00 82.00 89 TYR A N 1
ATOM 682 C CA . TYR A 1 89 ? 11.478 1.387 -24.870 1.00 82.00 89 TYR A CA 1
ATOM 683 C C . TYR A 1 89 ? 12.437 1.426 -26.072 1.00 82.00 89 TYR A C 1
ATOM 685 O O . TYR A 1 89 ? 12.178 2.120 -27.051 1.00 82.00 89 TYR A O 1
ATOM 693 N N . GLU A 1 90 ? 13.530 0.654 -26.026 1.00 82.50 90 GLU A N 1
ATOM 694 C CA . GLU A 1 90 ? 14.435 0.503 -27.180 1.00 82.50 90 GLU A CA 1
ATOM 695 C C . GLU A 1 90 ? 13.833 -0.411 -28.263 1.00 82.50 90 GLU A C 1
ATOM 697 O O . GLU A 1 90 ? 14.111 -0.252 -29.453 1.00 82.50 90 GLU A O 1
ATOM 702 N N . SER A 1 91 ? 13.012 -1.386 -27.857 1.00 80.12 91 SER A N 1
ATOM 703 C CA . SER A 1 91 ? 12.348 -2.321 -28.767 1.00 80.12 91 SER A CA 1
ATOM 704 C C . SER A 1 91 ? 11.079 -1.749 -29.415 1.00 80.12 91 SER A C 1
ATOM 706 O O . SER A 1 91 ? 10.331 -0.975 -28.820 1.00 80.12 91 SER A O 1
ATOM 708 N N . ALA A 1 92 ? 10.804 -2.183 -30.649 1.00 81.19 92 ALA A N 1
ATOM 709 C CA . ALA A 1 92 ? 9.542 -1.927 -31.348 1.00 81.19 92 ALA A CA 1
ATOM 710 C C . ALA A 1 92 ? 8.385 -2.792 -30.797 1.00 81.19 92 ALA A C 1
ATOM 712 O O . ALA A 1 92 ? 8.587 -3.649 -29.937 1.00 81.19 92 ALA A O 1
ATOM 713 N N . ASP A 1 93 ? 7.168 -2.578 -31.310 1.00 81.44 93 ASP A N 1
ATOM 714 C CA . ASP A 1 93 ? 5.947 -3.349 -31.001 1.00 81.44 93 ASP A CA 1
ATOM 715 C C . ASP A 1 93 ? 5.551 -3.388 -29.510 1.00 81.44 93 ASP A C 1
ATOM 717 O O . ASP A 1 93 ? 4.925 -4.329 -29.013 1.00 81.44 93 ASP A O 1
ATOM 721 N N . GLN A 1 94 ? 5.895 -2.327 -28.777 1.00 82.69 94 GLN A N 1
ATOM 722 C CA . GLN A 1 94 ? 5.549 -2.170 -27.369 1.00 82.69 94 GLN A CA 1
ATOM 723 C C . GLN A 1 94 ? 4.177 -1.513 -27.181 1.00 82.69 94 GLN A C 1
ATOM 725 O O . GLN A 1 94 ? 3.707 -0.731 -28.005 1.00 82.69 94 GLN A O 1
ATOM 730 N N . VAL A 1 95 ? 3.535 -1.816 -26.051 1.00 82.56 95 VAL A N 1
ATOM 731 C CA . VAL A 1 95 ? 2.219 -1.281 -25.668 1.00 82.56 95 VAL A CA 1
ATOM 732 C C . VAL A 1 95 ? 2.321 -0.459 -24.380 1.00 82.56 95 VAL A C 1
ATOM 734 O O . VAL A 1 95 ? 3.130 -0.807 -23.512 1.00 82.56 95 VAL A O 1
ATOM 737 N N . PRO A 1 96 ? 1.506 0.602 -24.218 1.00 81.56 96 PRO A N 1
ATOM 738 C CA . PRO A 1 96 ? 1.481 1.398 -22.996 1.00 81.56 96 PRO A CA 1
ATOM 739 C C . PRO A 1 96 ? 1.095 0.557 -21.776 1.00 81.56 96 PRO A C 1
ATOM 741 O O . PRO A 1 96 ? 0.291 -0.376 -21.856 1.00 81.56 96 PRO A O 1
ATOM 744 N N . THR A 1 97 ? 1.643 0.908 -20.616 1.00 87.88 97 THR A N 1
ATOM 745 C CA . THR A 1 97 ? 1.339 0.229 -19.351 1.00 87.88 97 THR A CA 1
ATOM 746 C C . THR A 1 97 ? 1.411 1.197 -18.177 1.00 87.88 97 THR A C 1
ATOM 748 O O . THR A 1 97 ? 2.101 2.205 -18.235 1.00 87.88 97 THR A O 1
ATOM 751 N N . TRP A 1 98 ? 0.743 0.860 -17.076 1.00 87.56 98 TRP A N 1
ATOM 752 C CA . TRP A 1 98 ? 1.029 1.455 -15.772 1.00 87.56 98 TRP A CA 1
ATOM 753 C C . TRP A 1 98 ? 1.971 0.542 -14.981 1.00 87.56 98 TRP A C 1
ATOM 755 O O . TRP A 1 98 ? 1.763 -0.679 -14.948 1.00 87.56 98 TRP A O 1
ATOM 765 N N . ASN A 1 99 ? 2.978 1.136 -14.349 1.00 86.75 99 ASN A N 1
ATOM 766 C CA . ASN A 1 99 ? 3.796 0.530 -13.303 1.00 86.75 99 ASN A CA 1
ATOM 767 C C . ASN A 1 99 ? 3.341 1.088 -11.952 1.00 86.75 99 ASN A C 1
ATOM 769 O O . ASN A 1 99 ? 2.995 2.261 -11.851 1.00 86.75 99 ASN A O 1
ATOM 773 N N . TYR A 1 100 ? 3.276 0.241 -10.931 1.00 88.81 100 TYR A N 1
ATOM 774 C CA . TYR A 1 100 ? 2.745 0.598 -9.615 1.00 88.81 100 TYR A CA 1
ATOM 775 C C . TYR A 1 100 ? 3.204 -0.399 -8.559 1.00 88.81 100 TYR A C 1
ATOM 777 O O . TYR A 1 100 ? 3.474 -1.566 -8.866 1.00 88.81 100 TYR A O 1
ATOM 785 N N . LEU A 1 101 ? 3.217 0.051 -7.307 1.00 79.12 101 LEU A N 1
ATOM 786 C CA . LEU A 1 101 ? 3.382 -0.810 -6.143 1.00 79.12 101 LEU A CA 1
ATOM 787 C C . LEU A 1 101 ? 2.095 -0.820 -5.310 1.00 79.12 101 LEU A C 1
ATOM 789 O O . LEU A 1 101 ? 1.562 0.236 -4.965 1.00 79.12 101 LEU A O 1
ATOM 793 N N . SER A 1 102 ? 1.600 -2.004 -4.954 1.00 78.75 102 SER A N 1
ATOM 794 C CA . SER A 1 102 ? 0.474 -2.148 -4.025 1.00 78.75 102 SER A CA 1
ATOM 795 C C . SER A 1 102 ? 0.591 -3.417 -3.189 1.00 78.75 102 SER A C 1
ATOM 797 O O . SER A 1 102 ? 0.886 -4.480 -3.737 1.00 78.75 102 SER A O 1
ATOM 799 N N . VAL A 1 103 ? 0.294 -3.322 -1.896 1.00 75.62 103 VAL A N 1
ATOM 800 C CA . VAL A 1 103 ? 0.283 -4.450 -0.950 1.00 75.62 103 VAL A CA 1
ATOM 801 C C . VAL A 1 103 ? -0.881 -4.269 0.015 1.00 75.62 103 VAL A C 1
ATOM 803 O O . VAL A 1 103 ? -1.282 -3.145 0.313 1.00 75.62 103 VAL A O 1
ATOM 806 N N . GLU A 1 104 ? -1.430 -5.365 0.520 1.00 78.25 104 GLU A N 1
ATOM 807 C CA . GLU A 1 104 ? -2.517 -5.324 1.493 1.00 78.25 104 GLU A CA 1
ATOM 808 C C . GLU A 1 104 ? -1.965 -5.366 2.946 1.00 78.25 104 GLU A C 1
ATOM 810 O O . GLU A 1 104 ? -1.359 -6.365 3.316 1.00 78.25 104 GLU A O 1
ATOM 815 N N . ALA A 1 105 ? -2.159 -4.278 3.730 1.00 50.25 105 ALA A N 1
ATOM 816 C CA . ALA A 1 105 ? 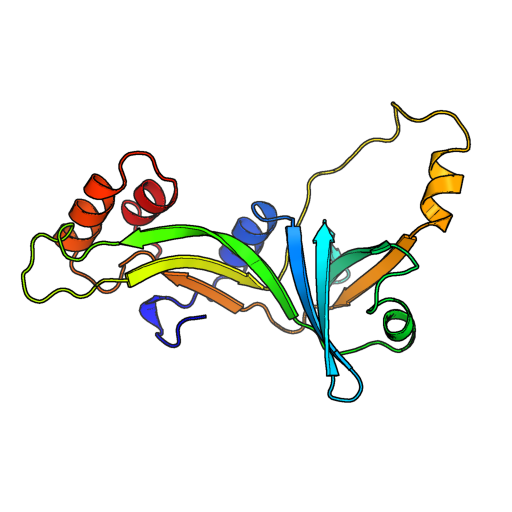-1.765 -3.954 5.137 1.00 50.25 105 ALA A CA 1
ATOM 817 C C . ALA A 1 105 ? -1.047 -2.572 5.344 1.00 50.25 105 ALA A C 1
ATOM 819 O O . ALA A 1 105 ? -1.483 -1.623 4.705 1.00 50.25 105 ALA A O 1
ATOM 820 N N . LEU A 1 106 ? -0.112 -2.360 6.307 1.00 53.88 106 LEU A N 1
ATOM 821 C CA . LEU A 1 106 ? 0.251 -1.029 6.926 1.00 53.88 106 LEU A CA 1
ATOM 822 C C . LEU A 1 106 ? 1.604 -1.023 7.749 1.00 53.88 106 LEU A C 1
ATOM 824 O O . LEU A 1 106 ? 2.168 -2.117 7.796 1.00 53.88 106 LEU A O 1
ATOM 828 N N . PRO A 1 107 ? 2.180 0.046 8.425 1.00 38.66 107 PRO A N 1
ATOM 829 C CA . PRO A 1 107 ? 1.568 1.274 9.005 1.00 38.66 107 PRO A CA 1
ATOM 830 C C . PRO A 1 107 ? 2.311 2.643 9.157 1.00 38.66 107 PRO A C 1
ATOM 832 O O . PRO A 1 107 ? 3.439 2.853 8.741 1.00 38.66 107 PRO A O 1
ATOM 835 N N . LYS A 1 108 ? 1.631 3.565 9.879 1.00 36.31 108 LYS A N 1
ATOM 836 C CA . LYS A 1 108 ? 1.929 4.967 10.258 1.00 36.31 108 LYS A CA 1
ATOM 837 C C . LYS A 1 108 ? 2.962 5.193 11.389 1.00 36.31 108 LYS A C 1
ATOM 839 O O . LYS A 1 108 ? 2.899 4.506 12.409 1.00 36.31 108 LYS A O 1
ATOM 844 N N . PRO A 1 109 ? 3.778 6.273 11.319 1.00 40.22 109 PRO A N 1
ATOM 845 C CA . PRO A 1 109 ? 4.599 6.754 12.437 1.00 40.22 109 PRO A CA 1
ATOM 846 C C . PRO A 1 109 ? 3.801 7.332 13.628 1.00 40.22 109 PRO A C 1
ATOM 848 O O . PRO A 1 109 ? 2.664 7.807 13.507 1.00 40.22 109 PRO A O 1
ATOM 851 N N . LEU A 1 110 ? 4.445 7.329 14.800 1.00 42.34 110 LEU A N 1
ATOM 852 C CA . LEU A 1 110 ? 3.882 7.774 16.080 1.00 42.34 110 LEU A CA 1
ATOM 853 C C . LEU A 1 110 ? 3.645 9.293 16.139 1.00 42.34 110 LEU A C 1
ATOM 855 O O . LEU A 1 110 ? 4.505 10.097 15.790 1.00 42.34 110 LEU A O 1
ATOM 859 N N . TRP A 1 111 ? 2.490 9.689 16.679 1.00 40.81 111 TRP A N 1
ATOM 860 C CA . TRP A 1 111 ? 2.141 11.083 16.974 1.00 40.81 111 TRP A CA 1
ATOM 861 C C . TRP A 1 111 ? 2.102 11.314 18.493 1.00 40.81 111 TRP A C 1
ATOM 863 O O . TRP A 1 111 ? 1.581 10.476 19.233 1.00 40.81 111 TRP A O 1
ATOM 873 N N . THR A 1 112 ? 2.638 12.443 18.972 1.00 50.75 112 THR A N 1
ATOM 874 C CA . THR A 1 112 ? 2.826 12.711 20.411 1.00 50.75 112 THR A CA 1
ATOM 875 C C . THR A 1 112 ? 1.920 13.830 20.939 1.00 50.75 112 THR A C 1
ATOM 877 O O . THR A 1 112 ? 1.715 14.861 20.301 1.00 50.75 112 THR A O 1
ATOM 880 N N . ARG A 1 113 ? 1.396 13.643 22.159 1.00 53.84 113 ARG A N 1
ATOM 881 C CA . ARG A 1 113 ? 0.318 14.468 22.751 1.00 53.84 113 ARG A CA 1
ATOM 882 C C . ARG A 1 113 ? 0.738 15.868 23.221 1.00 53.84 113 ARG A C 1
ATOM 884 O O . ARG A 1 113 ? -0.125 16.656 23.589 1.00 53.84 113 ARG A O 1
ATOM 891 N N . HIS A 1 114 ? 2.032 16.194 23.196 1.00 69.25 114 HIS A N 1
ATOM 892 C CA . HIS A 1 114 ? 2.623 17.365 23.865 1.00 69.25 114 HIS A CA 1
ATOM 893 C C . HIS A 1 114 ? 2.107 18.744 23.398 1.00 69.25 114 HIS A C 1
ATOM 895 O O . HIS A 1 114 ? 2.378 19.742 24.056 1.00 69.25 114 HIS A O 1
ATOM 901 N N . LYS A 1 115 ? 1.370 18.814 22.279 1.00 68.12 115 LYS A N 1
ATOM 902 C CA . LYS A 1 115 ? 0.761 20.051 21.747 1.00 68.12 115 LYS A CA 1
ATOM 903 C C . LYS A 1 115 ? -0.741 20.193 22.048 1.00 68.12 115 LYS A C 1
ATOM 905 O O . LYS A 1 115 ? -1.378 21.096 21.514 1.00 68.12 115 LYS A O 1
ATOM 910 N N . MET A 1 116 ? -1.336 19.301 22.847 1.00 74.00 116 MET A N 1
ATOM 911 C CA . MET A 1 116 ? -2.758 19.375 23.211 1.00 74.00 116 MET A CA 1
ATOM 912 C C . MET A 1 116 ? -2.987 20.076 24.551 1.00 74.00 116 MET A C 1
ATOM 914 O O . MET A 1 116 ? -2.276 19.834 25.521 1.00 74.00 116 MET A O 1
ATOM 918 N N . ALA A 1 117 ? -4.051 20.878 24.621 1.00 80.69 117 ALA A N 1
ATOM 919 C CA . ALA A 1 117 ? -4.584 21.366 25.889 1.00 80.69 117 ALA A CA 1
ATOM 920 C C . ALA A 1 117 ? -5.162 20.202 26.733 1.00 80.69 117 ALA A C 1
ATOM 922 O O . ALA A 1 117 ? -5.724 19.264 26.149 1.00 80.69 117 ALA A O 1
ATOM 923 N N . PRO A 1 118 ? -5.087 20.264 28.079 1.00 77.94 118 PRO A N 1
ATOM 924 C CA . PRO A 1 118 ? -5.663 19.252 28.970 1.00 77.94 118 PRO A CA 1
ATOM 925 C C . PRO A 1 118 ? -7.139 18.952 28.672 1.00 77.94 118 PRO A C 1
ATOM 927 O O . PRO A 1 118 ? -7.904 19.846 28.311 1.00 77.94 118 PRO A O 1
ATOM 930 N N . GLY A 1 119 ? -7.548 17.684 28.785 1.00 78.00 119 GLY A N 1
ATOM 931 C CA . GLY A 1 119 ? -8.924 17.234 28.532 1.00 78.00 119 GLY A CA 1
ATOM 932 C C . GLY A 1 119 ? -9.340 17.190 27.054 1.00 78.00 119 GLY A C 1
ATOM 933 O O . GLY A 1 119 ? -10.346 16.561 26.711 1.00 78.00 119 GLY A O 1
ATOM 934 N N . LYS A 1 120 ? -8.5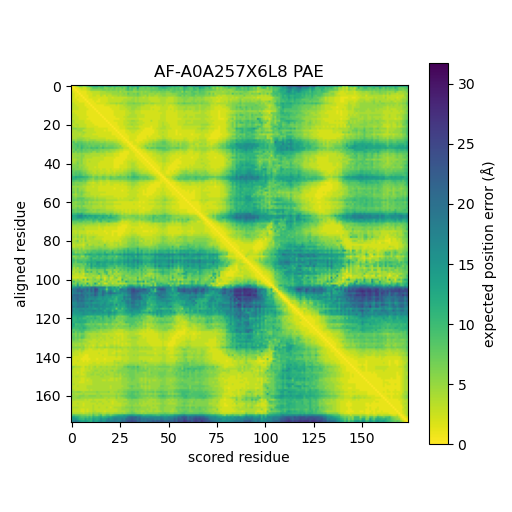96 17.839 26.142 1.00 78.56 120 LYS A N 1
ATOM 935 C CA . LYS A 1 120 ? -8.958 17.889 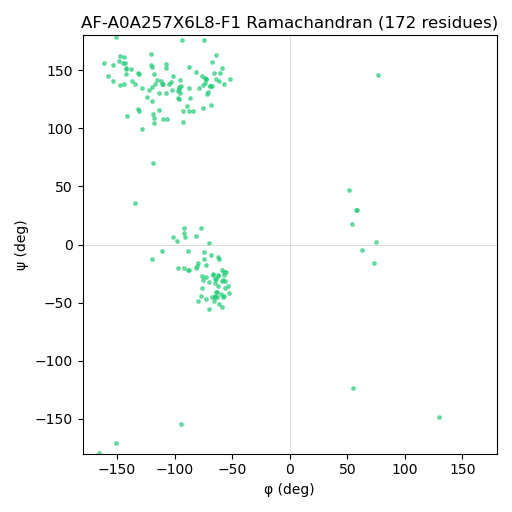24.716 1.00 78.56 120 LYS A CA 1
ATOM 936 C C . LYS A 1 120 ? -8.644 16.584 23.981 1.00 78.56 120 LYS A C 1
ATOM 938 O O . LYS A 1 120 ? -9.345 16.261 23.023 1.00 78.56 120 LYS A O 1
ATOM 943 N N . PHE A 1 121 ? -7.660 15.810 24.439 1.00 72.62 121 PHE A N 1
ATOM 944 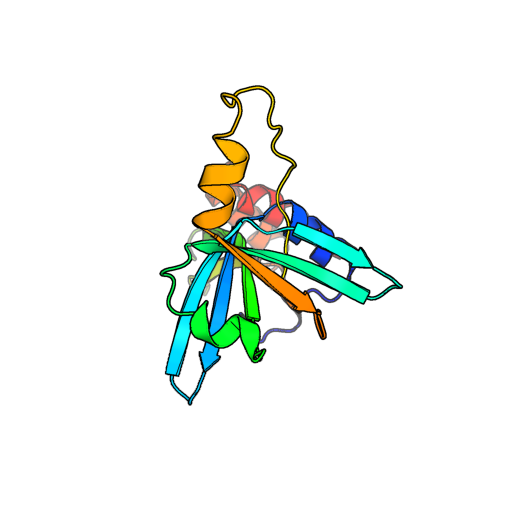C CA . PHE A 1 121 ? -7.386 14.470 23.908 1.00 72.62 121 PHE A CA 1
ATOM 945 C C . PHE A 1 121 ? -8.551 13.519 24.221 1.00 72.62 121 PHE A C 1
ATOM 947 O O . PHE A 1 121 ? -9.117 12.893 23.329 1.00 72.62 121 PHE A O 1
ATOM 954 N N . GLU A 1 122 ? -8.992 13.518 25.475 1.00 82.94 122 GLU A N 1
ATOM 955 C CA . GLU A 1 122 ? -10.096 12.725 26.017 1.00 82.94 122 GLU A CA 1
ATOM 956 C C . GLU A 1 122 ? -11.441 13.124 25.385 1.00 82.94 122 GLU A C 1
ATOM 958 O O . GLU A 1 122 ? -12.312 12.281 25.160 1.00 82.94 122 GLU A O 1
ATOM 963 N N . ALA A 1 123 ? -11.607 14.406 25.042 1.00 79.81 123 ALA A N 1
ATOM 964 C CA . ALA A 1 123 ? -12.737 14.884 24.252 1.00 79.81 123 ALA A CA 1
ATOM 965 C C . ALA A 1 123 ? -12.711 14.362 22.806 1.00 79.81 123 ALA A C 1
ATOM 967 O O . ALA A 1 123 ? -13.739 13.898 22.312 1.00 79.81 123 ALA A O 1
ATOM 968 N N . MET A 1 124 ? -11.552 14.393 22.140 1.00 79.88 124 MET A N 1
ATOM 969 C CA . MET A 1 124 ? -11.408 13.917 20.758 1.00 79.88 124 MET A CA 1
ATOM 970 C C . MET A 1 124 ? -11.530 12.392 20.633 1.00 79.88 124 MET A C 1
ATOM 972 O O . MET A 1 124 ? -12.105 11.924 19.652 1.00 79.88 124 MET A O 1
ATOM 976 N N . LEU A 1 125 ? -11.105 11.617 21.641 1.00 83.12 125 LEU A N 1
ATOM 977 C CA . LEU A 1 125 ? -11.312 10.162 21.681 1.00 83.12 125 LEU A CA 1
ATOM 978 C C . LEU A 1 125 ? -12.795 9.763 21.568 1.00 83.12 125 LEU A C 1
ATOM 980 O O . LEU A 1 125 ? -13.107 8.738 20.968 1.00 83.12 125 LEU A O 1
ATOM 984 N N . ARG A 1 126 ? -13.732 10.584 22.066 1.00 87.50 126 ARG A N 1
ATOM 985 C CA . ARG A 1 126 ? -15.176 10.322 21.902 1.00 87.50 126 ARG A CA 1
ATOM 986 C C . ARG A 1 126 ? -15.638 10.429 20.444 1.00 87.50 126 ARG A C 1
ATOM 988 O O . ARG A 1 126 ? -16.607 9.771 20.070 1.00 87.50 126 ARG A O 1
ATOM 995 N N . GLY A 1 127 ? -14.952 11.212 19.611 1.00 87.56 127 GLY A N 1
ATOM 996 C CA . GLY A 1 127 ? -15.285 11.404 18.195 1.00 87.56 127 GLY A CA 1
ATOM 997 C C . GLY A 1 127 ? -14.938 10.221 17.284 1.00 87.56 127 GLY A C 1
ATOM 998 O O . GLY A 1 127 ? -15.401 10.183 16.145 1.00 87.56 127 GLY A O 1
ATOM 999 N N . ILE A 1 128 ? -14.158 9.252 17.772 1.00 89.94 128 ILE A N 1
ATOM 1000 C CA . ILE A 1 128 ? -13.659 8.121 16.982 1.00 89.94 128 ILE A CA 1
ATOM 1001 C C . ILE A 1 128 ? -14.113 6.770 17.549 1.00 89.94 128 ILE A C 1
ATOM 1003 O O . ILE A 1 128 ? -14.564 6.670 18.693 1.00 89.94 128 ILE A O 1
ATOM 1007 N N . ILE A 1 129 ? -13.985 5.732 16.726 1.00 90.00 129 ILE A N 1
ATOM 1008 C CA . ILE A 1 129 ? -14.054 4.321 17.110 1.00 90.00 129 ILE A CA 1
ATOM 1009 C C . ILE A 1 129 ? -12.762 3.654 16.646 1.00 90.00 129 ILE A C 1
ATOM 1011 O O . ILE A 1 129 ? -12.384 3.784 15.481 1.00 90.00 129 ILE A O 1
ATOM 1015 N N . GLY A 1 130 ? -12.081 2.968 17.566 1.00 88.31 130 GLY A N 1
ATOM 1016 C CA . GLY A 1 130 ? -10.941 2.116 17.241 1.00 88.31 130 GLY A CA 1
ATOM 1017 C C . GLY A 1 130 ? -11.411 0.814 16.598 1.00 88.31 130 GLY A C 1
ATOM 1018 O O . GLY A 1 130 ? -12.390 0.224 17.052 1.00 88.31 130 GLY A O 1
ATOM 1019 N N . GLY A 1 131 ? -10.720 0.378 15.551 1.00 86.25 131 GLY A N 1
ATOM 1020 C CA . GLY A 1 131 ? -10.921 -0.915 14.909 1.00 86.25 131 GLY A CA 1
ATOM 1021 C C . GLY A 1 131 ? -9.647 -1.750 14.974 1.00 86.25 131 GLY A C 1
ATOM 1022 O O . GLY A 1 131 ? -8.544 -1.200 15.013 1.00 86.25 131 GLY A O 1
ATOM 1023 N N . ARG A 1 132 ? -9.806 -3.074 14.962 1.00 87.25 132 ARG A N 1
ATOM 1024 C CA . ARG A 1 132 ? -8.715 -4.029 14.763 1.00 87.25 132 ARG A CA 1
ATOM 1025 C C . ARG A 1 132 ? -9.084 -5.002 13.652 1.00 87.25 132 ARG A C 1
ATOM 1027 O O . ARG A 1 132 ? -10.192 -5.528 13.654 1.00 87.25 132 ARG A O 1
ATOM 1034 N N . LEU A 1 133 ? -8.150 -5.250 12.745 1.00 84.31 133 LEU A N 1
ATOM 1035 C CA . LEU A 1 133 ? -8.177 -6.368 11.812 1.00 84.31 133 LEU A CA 1
ATOM 1036 C C . LEU A 1 133 ? -7.062 -7.346 12.214 1.00 84.31 133 LEU A C 1
ATOM 1038 O O . LEU A 1 133 ? -5.969 -6.931 12.604 1.00 84.31 133 LEU A O 1
ATOM 1042 N N . LEU A 1 134 ? -7.364 -8.639 12.168 1.00 85.25 134 LEU A N 1
ATOM 1043 C CA . LEU A 1 134 ? -6.380 -9.714 12.282 1.00 85.25 134 LEU A CA 1
ATOM 1044 C C . LEU A 1 134 ? -6.049 -10.150 10.854 1.00 85.25 134 LEU A C 1
ATOM 1046 O O . LEU A 1 134 ? -6.971 -10.310 10.050 1.00 85.25 134 LEU A O 1
ATOM 1050 N N . VAL A 1 135 ? -4.768 -10.276 10.513 1.00 86.00 135 VAL A N 1
ATOM 1051 C CA . VAL A 1 135 ? -4.356 -10.596 9.140 1.00 86.00 135 VAL A CA 1
ATOM 1052 C C . VAL A 1 135 ? -4.314 -12.103 8.946 1.00 86.00 135 VAL A C 1
ATOM 1054 O O . VAL A 1 135 ? -3.471 -12.776 9.531 1.00 86.00 135 VAL A O 1
ATOM 1057 N N . ASP A 1 136 ? -5.180 -12.627 8.079 1.00 82.06 136 ASP A N 1
ATOM 1058 C CA . ASP A 1 136 ? -5.117 -14.023 7.641 1.00 82.06 136 ASP A CA 1
ATOM 1059 C C . ASP A 1 136 ? -4.206 -14.226 6.419 1.00 82.06 136 ASP A C 1
ATOM 1061 O O . ASP A 1 136 ? -3.716 -15.333 6.195 1.00 82.06 136 ASP A O 1
ATOM 1065 N N . ARG A 1 137 ? -3.948 -13.170 5.635 1.00 84.56 137 ARG A N 1
ATOM 1066 C CA . ARG A 1 137 ? -3.057 -13.206 4.468 1.00 84.56 137 ARG A CA 1
ATOM 1067 C C . ARG A 1 137 ? -2.518 -11.818 4.103 1.00 84.56 137 ARG A C 1
ATOM 1069 O O . ARG A 1 137 ? -3.248 -10.836 4.179 1.00 84.56 137 ARG A O 1
ATOM 1076 N N . LEU A 1 138 ? -1.271 -11.765 3.634 1.00 88.62 138 LEU A N 1
ATOM 1077 C CA . LEU A 1 138 ? -0.704 -10.627 2.902 1.00 88.62 138 LEU A CA 1
ATOM 1078 C C . LEU A 1 138 ? -0.613 -10.986 1.414 1.00 88.62 138 LEU A C 1
ATOM 1080 O O . LEU A 1 138 ? -0.199 -12.097 1.081 1.00 88.62 138 LEU A O 1
ATOM 1084 N N . GLU A 1 139 ? -0.952 -10.057 0.521 1.00 88.50 139 GLU A N 1
ATOM 1085 C CA . GLU A 1 139 ? -0.683 -10.178 -0.918 1.00 88.50 139 GLU A CA 1
ATOM 1086 C C . GLU A 1 139 ? -0.103 -8.865 -1.456 1.00 88.50 139 GLU A C 1
ATOM 1088 O O . GLU A 1 139 ? -0.564 -7.780 -1.094 1.00 88.50 139 GLU A O 1
ATOM 1093 N N . GLY A 1 140 ? 0.913 -8.965 -2.318 1.00 90.56 140 GLY A N 1
ATOM 1094 C CA . GLY A 1 140 ? 1.569 -7.820 -2.942 1.00 90.56 140 GLY A CA 1
ATOM 1095 C C . GLY A 1 140 ? 1.720 -7.957 -4.451 1.00 90.56 140 GLY A C 1
ATOM 1096 O O . GLY A 1 140 ? 1.922 -9.050 -4.984 1.00 90.56 140 GLY A O 1
ATOM 1097 N N . THR A 1 141 ? 1.640 -6.825 -5.146 1.00 92.06 141 THR A N 1
ATOM 1098 C CA . THR A 1 141 ? 1.972 -6.690 -6.565 1.00 92.06 141 THR A CA 1
ATOM 1099 C C . THR A 1 141 ? 2.887 -5.491 -6.766 1.00 92.06 141 THR A C 1
ATOM 1101 O O . THR A 1 141 ? 2.466 -4.349 -6.580 1.00 92.06 141 THR A O 1
ATOM 1104 N N . PHE A 1 142 ? 4.118 -5.756 -7.194 1.00 92.94 142 PHE A N 1
ATOM 1105 C CA . PHE A 1 142 ? 5.077 -4.750 -7.639 1.00 92.94 142 PHE A CA 1
ATOM 1106 C C . PHE A 1 142 ? 5.243 -4.897 -9.150 1.00 92.94 142 PHE A C 1
ATOM 1108 O O . PHE A 1 142 ? 5.835 -5.866 -9.625 1.00 92.94 142 PHE A O 1
ATOM 1115 N N . LYS A 1 143 ? 4.707 -3.953 -9.927 1.00 92.50 143 LYS A N 1
ATOM 1116 C CA . LYS A 1 143 ? 4.850 -3.941 -11.387 1.00 92.50 143 LYS A CA 1
ATOM 1117 C C . LYS A 1 143 ? 5.824 -2.835 -11.790 1.00 92.50 143 LYS A C 1
ATOM 1119 O O . LYS A 1 143 ? 5.487 -1.658 -11.703 1.00 92.50 143 LYS A O 1
ATOM 1124 N N . LEU A 1 144 ? 7.021 -3.239 -12.214 1.00 93.94 144 LEU A N 1
ATOM 1125 C CA . LEU A 1 144 ? 8.203 -2.402 -12.462 1.00 93.94 144 LEU A CA 1
ATOM 1126 C C . LEU A 1 144 ? 8.872 -2.757 -13.808 1.00 93.94 144 LEU A C 1
ATOM 1128 O O . LEU A 1 144 ? 10.094 -2.771 -13.933 1.00 93.94 144 LEU A O 1
ATOM 1132 N N . SER A 1 145 ? 8.074 -3.112 -14.822 1.00 92.00 145 SER A N 1
ATOM 1133 C CA . SER A 1 145 ? 8.552 -3.620 -16.124 1.00 92.00 145 SER A CA 1
ATOM 1134 C C . SER A 1 145 ? 9.502 -4.836 -16.050 1.00 92.00 145 SER A C 1
ATOM 1136 O O . SER A 1 145 ? 10.161 -5.142 -17.038 1.00 92.00 145 SER A O 1
ATOM 1138 N N . GLN A 1 146 ? 9.576 -5.578 -14.936 1.00 90.94 146 GLN A N 1
ATOM 1139 C CA . GLN A 1 146 ? 10.558 -6.663 -14.745 1.00 90.94 146 GLN A CA 1
ATOM 1140 C C . GLN A 1 146 ? 10.324 -7.919 -15.613 1.00 90.94 146 GLN A C 1
ATOM 1142 O O . GLN A 1 146 ? 11.067 -8.891 -15.518 1.00 90.94 146 GLN A O 1
ATOM 1147 N N . ASN A 1 147 ? 9.295 -7.899 -16.466 1.00 90.56 147 ASN A N 1
ATOM 1148 C CA . ASN A 1 147 ? 9.027 -8.888 -17.510 1.00 90.56 147 ASN A CA 1
ATOM 1149 C C . ASN A 1 147 ? 9.529 -8.461 -18.910 1.00 90.56 147 ASN A C 1
ATOM 1151 O O . ASN A 1 147 ? 9.237 -9.150 -19.887 1.00 90.56 147 ASN A O 1
ATOM 1155 N N . LYS A 1 148 ? 10.191 -7.302 -19.025 1.00 90.31 148 LYS A N 1
ATOM 1156 C CA . LYS A 1 148 ? 10.857 -6.804 -20.240 1.00 90.31 148 LYS A CA 1
ATOM 1157 C C . LYS A 1 148 ? 12.339 -7.199 -20.240 1.00 90.31 148 LYS A C 1
ATOM 1159 O O . LYS A 1 148 ? 12.827 -7.764 -19.260 1.00 90.31 148 LYS A O 1
ATOM 1164 N N . SER A 1 149 ? 13.061 -6.892 -21.322 1.00 91.88 149 SER A N 1
ATOM 1165 C CA . SER A 1 149 ? 14.526 -6.965 -21.293 1.00 91.88 149 SER A CA 1
ATOM 1166 C C . SER A 1 149 ? 15.098 -5.942 -20.301 1.00 91.88 149 SER A C 1
ATOM 1168 O O . SER A 1 149 ? 14.418 -4.998 -19.888 1.00 91.88 149 SER A O 1
ATOM 1170 N N . GLU A 1 150 ? 16.357 -6.120 -19.904 1.00 92.44 150 GLU A N 1
ATOM 1171 C CA . GLU A 1 150 ? 17.026 -5.149 -19.036 1.00 92.44 150 GLU A CA 1
ATOM 1172 C C . GLU A 1 150 ? 17.195 -3.787 -19.716 1.00 92.44 150 GLU A C 1
ATOM 1174 O O . GLU A 1 150 ? 16.930 -2.768 -19.083 1.00 92.44 150 GLU A O 1
ATOM 1179 N N . ALA A 1 151 ? 17.546 -3.768 -21.004 1.00 92.81 151 ALA A N 1
ATOM 1180 C CA . ALA A 1 151 ? 17.687 -2.540 -21.778 1.00 92.81 151 ALA A CA 1
ATOM 1181 C C . ALA A 1 151 ? 16.356 -1.771 -21.862 1.00 92.81 151 ALA A C 1
ATOM 1183 O O . ALA A 1 151 ? 16.290 -0.620 -21.440 1.00 92.81 151 ALA A O 1
ATOM 1184 N N . ASP A 1 152 ? 15.264 -2.443 -22.250 1.00 92.50 152 ASP A N 1
ATOM 1185 C CA . ASP A 1 152 ? 13.913 -1.861 -22.273 1.00 92.50 152 ASP A CA 1
ATOM 1186 C C . ASP A 1 152 ? 13.488 -1.316 -20.898 1.00 92.50 152 ASP A C 1
ATOM 1188 O O . ASP A 1 152 ? 12.930 -0.224 -20.787 1.00 92.50 152 ASP A O 1
ATOM 1192 N N . ARG A 1 153 ? 13.740 -2.077 -19.824 1.00 94.56 153 ARG A N 1
ATOM 1193 C CA . ARG A 1 153 ? 13.415 -1.672 -18.448 1.00 94.56 153 ARG A CA 1
ATOM 1194 C C . ARG A 1 153 ? 14.196 -0.423 -18.032 1.00 94.56 153 ARG A C 1
ATOM 1196 O O . ARG A 1 153 ? 13.624 0.449 -17.378 1.00 94.56 153 ARG A O 1
ATOM 1203 N N . LEU A 1 154 ? 15.477 -0.343 -18.392 1.00 94.25 154 LEU A N 1
ATOM 1204 C CA . LEU A 1 154 ? 16.349 0.775 -18.042 1.00 94.25 154 LEU A CA 1
ATOM 1205 C C . LEU A 1 154 ? 16.085 2.017 -18.902 1.00 94.25 154 LEU A C 1
ATOM 1207 O O . LEU A 1 154 ? 16.099 3.111 -18.346 1.00 94.25 154 LEU A O 1
ATOM 1211 N N . GLU A 1 155 ? 15.781 1.884 -20.195 1.00 94.25 155 GLU A N 1
ATOM 1212 C CA . GLU A 1 155 ? 15.383 3.014 -21.052 1.00 94.25 155 GLU A CA 1
ATOM 1213 C C . GLU A 1 155 ? 14.055 3.621 -20.585 1.00 94.25 155 GLU A C 1
ATOM 1215 O O . GLU A 1 155 ? 13.970 4.825 -20.332 1.00 94.25 155 GLU A O 1
ATOM 1220 N N . ALA A 1 156 ? 13.062 2.779 -20.280 1.00 92.06 156 ALA A N 1
ATOM 1221 C CA . ALA A 1 156 ? 11.795 3.246 -19.719 1.00 92.06 156 ALA A CA 1
ATOM 1222 C C . ALA A 1 156 ? 11.990 3.923 -18.348 1.00 92.06 156 ALA A C 1
ATOM 1224 O O . ALA A 1 156 ? 11.238 4.826 -17.980 1.00 92.06 156 ALA A O 1
ATOM 1225 N N . ALA A 1 157 ? 13.036 3.545 -17.603 1.00 94.38 157 ALA A N 1
ATOM 1226 C CA . ALA A 1 157 ? 13.442 4.222 -16.376 1.00 94.38 157 ALA A CA 1
ATOM 1227 C C . ALA A 1 157 ? 14.246 5.519 -16.609 1.00 94.38 157 ALA A C 1
ATOM 1229 O O . ALA A 1 157 ? 14.368 6.305 -15.671 1.00 94.38 157 ALA A O 1
ATOM 1230 N N . LYS A 1 158 ? 14.791 5.788 -17.804 1.00 93.50 158 LYS A N 1
ATOM 1231 C CA . LYS A 1 158 ? 15.350 7.108 -18.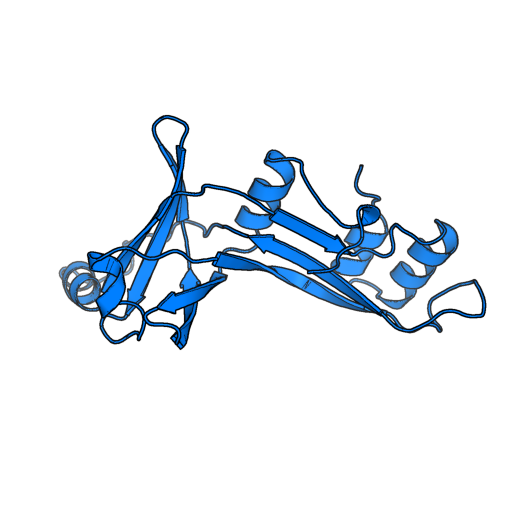168 1.00 93.50 158 LYS A CA 1
ATOM 1232 C C . LYS A 1 158 ? 14.224 8.089 -18.489 1.00 93.50 158 LYS A C 1
ATOM 1234 O O . LYS A 1 158 ? 14.228 9.197 -17.961 1.00 93.50 158 LYS A O 1
ATOM 1239 N N . GLY A 1 159 ? 13.216 7.654 -19.254 1.00 90.88 159 GLY A N 1
ATOM 1240 C CA . GLY A 1 159 ? 12.047 8.471 -19.618 1.00 90.88 159 GLY A CA 1
ATOM 1241 C C . GLY A 1 159 ? 11.227 8.994 -18.426 1.00 90.88 159 GLY A C 1
ATOM 1242 O O . GLY A 1 159 ? 10.548 10.010 -18.544 1.00 90.88 159 GLY A O 1
ATOM 1243 N N . LEU A 1 160 ? 11.327 8.344 -17.261 1.00 92.31 160 LEU A N 1
ATOM 1244 C CA . LEU A 1 160 ? 10.704 8.776 -16.002 1.00 92.31 160 LEU A CA 1
ATOM 1245 C C . LEU A 1 160 ? 11.562 9.736 -15.144 1.00 92.31 160 LEU A C 1
ATOM 1247 O O . LEU A 1 160 ? 11.086 10.206 -14.108 1.00 92.31 160 LEU A O 1
ATOM 1251 N N . GLY A 1 161 ? 12.814 10.018 -15.524 1.00 92.19 161 GLY A N 1
ATOM 1252 C CA . GLY A 1 161 ? 13.711 10.918 -14.788 1.00 92.19 161 GLY A CA 1
ATOM 1253 C C . GLY A 1 161 ? 13.899 10.529 -13.314 1.00 92.19 161 GLY A C 1
ATOM 1254 O O . GLY A 1 161 ? 14.288 9.404 -13.003 1.00 92.19 161 GLY A O 1
ATOM 1255 N N . GLU A 1 162 ? 13.595 11.456 -12.403 1.00 92.81 162 GLU A N 1
ATOM 1256 C CA . GLU A 1 162 ? 13.746 11.285 -10.947 1.00 92.81 162 GLU A CA 1
ATOM 1257 C C . GLU A 1 162 ? 12.481 10.758 -10.240 1.00 92.81 162 GLU A C 1
ATOM 1259 O O . GLU A 1 162 ? 12.367 10.817 -9.016 1.00 92.81 162 GLU A O 1
ATOM 1264 N N . HIS A 1 163 ? 11.497 10.243 -10.984 1.00 93.38 163 HIS A N 1
ATOM 1265 C CA . HIS A 1 163 ? 10.298 9.667 -10.376 1.00 93.38 163 HIS A CA 1
ATOM 1266 C C . HIS A 1 163 ? 10.640 8.413 -9.535 1.00 93.38 163 HIS A C 1
ATOM 1268 O O . HIS A 1 163 ? 11.454 7.605 -9.982 1.00 93.38 163 HIS A O 1
ATOM 1274 N N . PRO A 1 164 ? 10.012 8.149 -8.368 1.00 92.12 164 PRO A N 1
ATOM 1275 C CA . PRO A 1 164 ? 10.361 6.987 -7.536 1.00 92.12 164 PRO A CA 1
ATOM 1276 C C . PRO A 1 164 ? 10.274 5.633 -8.260 1.00 92.12 164 PRO A C 1
ATOM 1278 O O . PRO A 1 164 ? 11.157 4.791 -8.095 1.00 92.12 164 PRO A O 1
ATOM 1281 N N . ILE A 1 165 ? 9.279 5.454 -9.144 1.00 92.06 165 ILE A N 1
ATOM 1282 C CA . ILE A 1 165 ? 9.190 4.265 -10.014 1.00 92.06 165 ILE A CA 1
ATOM 1283 C C . ILE A 1 165 ? 10.429 4.119 -10.912 1.00 92.06 165 ILE A C 1
ATOM 1285 O O . ILE A 1 165 ? 10.832 2.998 -11.181 1.00 92.06 165 ILE A O 1
ATOM 1289 N N . ALA A 1 166 ? 11.085 5.203 -11.332 1.00 93.12 166 ALA A N 1
ATOM 1290 C CA . ALA A 1 166 ? 12.312 5.144 -12.126 1.00 93.12 166 ALA A CA 1
ATOM 1291 C C . ALA A 1 166 ? 13.474 4.518 -11.336 1.00 93.12 166 ALA A C 1
ATOM 1293 O O . ALA A 1 166 ? 14.165 3.638 -11.845 1.00 93.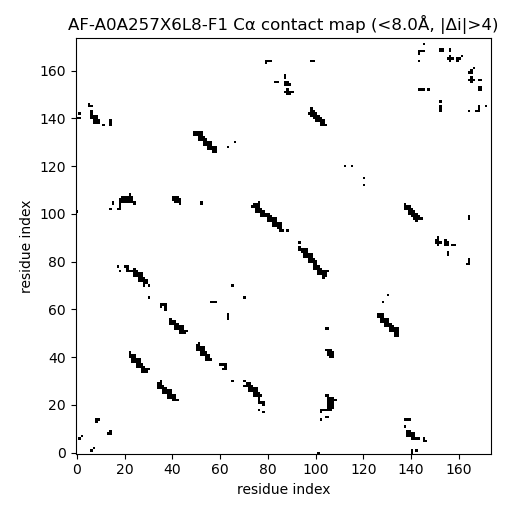12 166 ALA A O 1
ATOM 1294 N N . ALA A 1 167 ? 13.659 4.915 -10.073 1.00 92.69 167 ALA A N 1
ATOM 1295 C CA . ALA A 1 167 ? 14.652 4.310 -9.183 1.00 92.69 167 ALA A CA 1
ATOM 1296 C C . ALA A 1 167 ? 14.338 2.825 -8.919 1.00 92.69 167 ALA A C 1
ATOM 1298 O O . ALA A 1 167 ? 15.211 1.966 -9.063 1.00 92.69 167 ALA A O 1
ATOM 1299 N N . MET A 1 168 ? 13.069 2.517 -8.635 1.00 91.75 168 MET A N 1
ATOM 1300 C CA . MET A 1 168 ? 12.571 1.151 -8.429 1.00 91.75 168 MET A CA 1
ATOM 1301 C C . MET A 1 168 ? 12.618 0.292 -9.703 1.00 91.75 168 MET A C 1
ATOM 1303 O O . MET A 1 168 ? 12.715 -0.920 -9.608 1.00 91.75 168 MET A O 1
ATOM 1307 N N . MET A 1 169 ? 12.577 0.888 -10.898 1.00 92.62 169 MET A N 1
ATOM 1308 C CA . MET A 1 169 ? 12.763 0.187 -12.172 1.00 92.62 169 MET A CA 1
ATOM 1309 C C . MET A 1 169 ? 14.234 -0.061 -12.506 1.00 92.62 169 MET A C 1
ATOM 1311 O O . MET A 1 169 ? 14.503 -0.925 -13.335 1.00 92.62 169 MET A O 1
ATOM 1315 N N . ARG A 1 170 ? 15.188 0.655 -11.891 1.00 92.12 170 ARG A N 1
ATOM 1316 C CA . ARG A 1 170 ? 16.635 0.434 -12.084 1.00 92.12 170 ARG A CA 1
ATOM 1317 C C . ARG A 1 170 ? 17.116 -0.761 -11.257 1.00 92.12 170 ARG A C 1
ATOM 1319 O O . ARG A 1 170 ? 17.725 -1.679 -11.808 1.00 92.12 170 ARG A O 1
ATOM 1326 N N . VAL A 1 171 ? 16.756 -0.818 -9.975 1.00 85.50 171 VAL A N 1
ATOM 1327 C CA . VAL A 1 171 ? 16.969 -2.008 -9.132 1.00 85.50 171 VAL A CA 1
ATOM 1328 C C . VAL A 1 171 ? 15.993 -3.105 -9.561 1.00 85.50 171 VAL A C 1
ATOM 1330 O O . VAL A 1 171 ? 14.801 -2.854 -9.687 1.00 85.50 171 VAL A O 1
ATOM 1333 N N . LYS A 1 172 ? 16.470 -4.325 -9.815 1.00 66.56 172 LYS A N 1
ATOM 1334 C CA . LYS A 1 172 ? 15.576 -5.463 -10.064 1.00 66.56 172 LYS A CA 1
ATOM 1335 C C . LYS A 1 172 ? 15.209 -6.093 -8.709 1.00 66.56 172 LYS A C 1
ATOM 1337 O O . LYS A 1 172 ? 16.140 -6.423 -7.980 1.00 66.56 172 LYS A O 1
ATOM 1342 N N . PRO A 1 173 ? 13.920 -6.275 -8.364 1.00 62.66 173 PRO A N 1
ATOM 1343 C CA . PRO A 1 173 ? 13.538 -7.130 -7.240 1.00 62.66 173 PRO A CA 1
ATOM 1344 C C . PRO A 1 173 ? 13.992 -8.574 -7.497 1.00 62.66 173 PRO A C 1
ATOM 1346 O O . PRO A 1 173 ? 13.907 -9.038 -8.641 1.00 62.66 173 PRO A O 1
ATOM 1349 N N . GLU A 1 174 ? 14.473 -9.253 -6.456 1.00 55.22 174 GLU A N 1
ATOM 1350 C CA . GLU A 1 174 ? 14.831 -10.682 -6.500 1.00 55.22 174 GLU A CA 1
ATOM 1351 C C . GLU A 1 174 ? 13.586 -11.589 -6.539 1.00 55.22 174 GLU A C 1
ATOM 1353 O O . GLU A 1 174 ? 12.586 -11.263 -5.856 1.00 55.22 174 GLU A O 1
#

Mean predicted aligned error: 7.13 Å

Secondary structure (DSSP, 8-state):
----GGGEE--HHHHHHHHHH--EEEEEEEETTEEEEEEEEEEEEEETTEEEEEEEEETTSTTHHHHTT---EEEEEEEEEEEE-GGGSSSSS---EEEEEEEE---PPP--GGGSPTTHHHHHHTTEEEEEEE-S---EEEESSTTS-HHHHHHHHHHTTT-HHHHHHHSPP-

Sequence (174 aa):
MHPARAFKVEDRETLLAFLREHPFVTLAASVGGRPMVAQAPVVVREMHDELVIDFHLSRGNVLVPHLVQGFRAVMLATGPDAYISPDGYESADQVPTWNYLSVEALPKPLWTRHKMAPGKFEAMLRGIIGGRLLVDRLEGTFKLSQNKSEADRLEAAKGLGEHPIAAMMRVKPE

Radius of gyration: 19.64 Å; Cα contacts (8 Å, |Δi|>4): 316; chains: 1; bounding box: 43×36×60 Å

pLDDT: mean 84.05, std 11.38, range [36.31, 94.56]

Nearest PDB structures (foldseek):
  2ol5-assembly1_A  TM=8.209E-01  e=2.075E-09  Geobacillus stearothermophilus
  3cp3-assembly1_A-2  TM=5.705E-01  e=1.745E-02  Corynebacterium diphtheriae NCTC 13129
  4ywn-assembly1_A  TM=4.675E-01  e=3.918E-02  Mycobacterium avium 104
  2qck-assembly1_A  TM=4.056E-01  e=2.075E-02  Arthrobacter sp. FB24
  4xj2-assembly1_A  TM=4.691E-01  e=2.488E-01  Paracoccus denitrificans PD1222

Solvent-accessible surface area (backbone atoms only — not comparable to full-atom values): 10087 Å² total; per-residue (Å²): 134,71,98,48,72,88,25,53,50,82,56,67,64,62,52,51,49,56,17,46,75,22,26,62,19,45,38,36,35,62,60,97,84,40,79,47,76,48,77,35,58,28,40,60,46,76,57,94,88,40,51,33,39,40,37,52,44,54,61,85,41,90,61,52,85,45,64,83,76,59,76,74,69,50,38,44,15,58,59,64,68,44,81,43,61,35,87,30,37,81,58,80,96,56,69,68,46,75,31,37,35,37,36,46,47,38,17,46,84,90,83,77,72,89,86,60,62,87,68,50,63,69,54,51,56,68,51,41,41,80,46,75,48,76,62,90,75,76,55,34,31,51,39,49,54,77,88,53,55,70,66,36,25,44,40,39,20,54,74,45,55,88,40,69,61,18,59,55,24,62,53,77,85,132